Protein AF-A0A9D7F9Q6-F1 (afdb_monomer_lite)

Radius of gyration: 12.83 Å; chains: 1; bounding box: 30×28×33 Å

Organism: NCBI:txid2954373

InterPro domains:
  IPR057151 Domain of unknown function DUF7829 [PF25167] (3-78)

pLDDT: mean 95.49, std 2.92, range [74.38, 98.38]

Foldseek 3Di:
DVQLLVCLQVQAGGPDPDHHNLVSLVCCVPVVLLAVLLSVLSCVLNVCPVVNVVVCPPCVSVVVVVVVVVCVVVVPVSNHHDCVCVVVCCVVCVSSVD

Structure (mmCIF, N/CA/C/O backbone):
data_AF-A0A9D7F9Q6-F1
#
_entry.id   AF-A0A9D7F9Q6-F1
#
loop_
_atom_site.group_PDB
_atom_site.id
_atom_site.type_symbol
_atom_site.label_atom_id
_atom_site.label_alt_id
_atom_site.label_comp_id
_atom_site.label_asym_id
_atom_site.label_entity_id
_atom_site.label_seq_id
_atom_site.pdbx_PDB_ins_code
_atom_site.Cartn_x
_atom_site.Cartn_y
_atom_site.Cartn_z
_atom_site.occupancy
_atom_site.B_iso_or_equiv
_atom_site.auth_seq_id
_atom_site.auth_comp_id
_atom_site.auth_asym_id
_atom_site.auth_atom_id
_atom_site.pdbx_PDB_model_num
ATOM 1 N N . MET A 1 1 ? 9.557 -0.609 3.267 1.00 89.19 1 MET A N 1
ATOM 2 C CA . MET A 1 1 ? 8.923 -1.433 2.218 1.00 89.19 1 MET A CA 1
ATOM 3 C C . MET A 1 1 ? 8.192 -2.639 2.799 1.00 89.19 1 MET A C 1
ATOM 5 O O . MET A 1 1 ? 6.971 -2.619 2.820 1.00 89.19 1 MET A O 1
ATOM 9 N N . LEU A 1 2 ? 8.909 -3.658 3.293 1.00 95.56 2 LEU A N 1
ATOM 10 C CA . LEU A 1 2 ? 8.316 -4.954 3.663 1.00 95.56 2 LEU A CA 1
ATOM 11 C C . LEU A 1 2 ? 7.178 -4.836 4.682 1.00 95.56 2 LEU A C 1
ATOM 13 O O . LEU A 1 2 ? 6.111 -5.391 4.459 1.00 95.56 2 LEU A O 1
ATOM 17 N N . ASN A 1 3 ? 7.346 -4.023 5.728 1.00 97.00 3 ASN A N 1
ATOM 18 C CA . ASN A 1 3 ? 6.287 -3.776 6.713 1.00 97.00 3 ASN A CA 1
ATOM 19 C C . ASN A 1 3 ? 5.001 -3.222 6.072 1.00 97.00 3 ASN A C 1
ATOM 21 O O . ASN A 1 3 ? 3.906 -3.564 6.501 1.00 97.00 3 ASN A O 1
ATOM 25 N N . ALA A 1 4 ? 5.110 -2.386 5.033 1.00 97.00 4 ALA A N 1
ATOM 26 C CA . ALA A 1 4 ? 3.946 -1.872 4.308 1.00 97.00 4 ALA A CA 1
ATOM 27 C C . ALA A 1 4 ? 3.270 -2.965 3.463 1.00 97.00 4 ALA A C 1
ATOM 29 O O . ALA A 1 4 ? 2.047 -3.058 3.475 1.00 97.00 4 ALA A O 1
ATOM 30 N N . LEU A 1 5 ? 4.047 -3.823 2.790 1.00 97.62 5 LEU A N 1
ATOM 31 C CA . LEU A 1 5 ? 3.512 -4.942 2.005 1.00 97.62 5 LEU A CA 1
ATOM 32 C C . LEU A 1 5 ? 2.858 -6.009 2.893 1.00 97.62 5 LEU A C 1
ATOM 34 O O . LEU A 1 5 ? 1.746 -6.434 2.600 1.00 97.62 5 LEU A O 1
ATOM 38 N N . TYR A 1 6 ? 3.470 -6.365 4.025 1.00 98.31 6 TYR A N 1
ATOM 39 C CA . TYR A 1 6 ? 2.839 -7.239 5.019 1.00 98.31 6 TYR A CA 1
ATOM 40 C C . TYR A 1 6 ? 1.596 -6.606 5.642 1.00 98.31 6 TYR A C 1
ATOM 42 O O . TYR A 1 6 ? 0.604 -7.297 5.864 1.00 98.31 6 TYR A O 1
ATOM 50 N N . SER A 1 7 ? 1.611 -5.291 5.886 1.00 98.38 7 SER A N 1
ATOM 51 C CA . SER A 1 7 ? 0.413 -4.603 6.370 1.00 98.38 7 SER A CA 1
ATOM 52 C C . SER A 1 7 ? -0.724 -4.670 5.345 1.00 98.38 7 SER A C 1
ATOM 54 O O . SER A 1 7 ? -1.866 -4.914 5.722 1.00 98.38 7 SER A O 1
ATOM 56 N N . ALA A 1 8 ? -0.414 -4.518 4.051 1.00 98.06 8 ALA A N 1
ATOM 57 C CA . ALA A 1 8 ? -1.389 -4.678 2.973 1.00 98.06 8 ALA A CA 1
ATOM 58 C C . ALA A 1 8 ? -1.908 -6.119 2.874 1.00 98.06 8 ALA A C 1
ATOM 60 O O . ALA A 1 8 ? -3.117 -6.308 2.784 1.00 98.06 8 ALA A O 1
ATOM 61 N N . LYS A 1 9 ? -1.019 -7.116 2.975 1.00 98.19 9 LYS A N 1
ATOM 62 C CA . LYS A 1 9 ? -1.363 -8.547 2.962 1.00 98.19 9 LYS A CA 1
ATOM 63 C C . LYS A 1 9 ? -2.335 -8.935 4.073 1.00 98.19 9 LYS A C 1
ATOM 65 O O . LYS A 1 9 ? -3.249 -9.716 3.846 1.00 98.19 9 LYS A O 1
ATOM 70 N N . HIS A 1 10 ? -2.150 -8.387 5.272 1.00 98.06 10 HIS A N 1
ATOM 71 C CA . HIS A 1 10 ? -2.975 -8.728 6.434 1.00 98.06 10 HIS A CA 1
ATOM 72 C C . HIS A 1 10 ? -4.111 -7.738 6.718 1.00 98.06 10 HIS A C 1
ATOM 74 O O . HIS A 1 10 ? -4.874 -7.964 7.654 1.00 98.06 10 HIS A O 1
ATOM 80 N N . GLY A 1 11 ? -4.207 -6.630 5.976 1.00 97.44 11 GLY A N 1
ATOM 81 C CA . GLY A 1 11 ? -5.189 -5.574 6.236 1.00 97.44 11 GLY A CA 1
ATOM 82 C C . GLY A 1 11 ? -5.074 -4.958 7.636 1.00 97.44 11 GLY A C 1
ATOM 83 O O . GLY A 1 11 ? -6.064 -4.502 8.194 1.00 97.44 11 GLY A O 1
ATOM 84 N N . ARG A 1 12 ? -3.892 -4.973 8.255 1.00 97.75 12 ARG A N 1
ATOM 85 C CA . ARG A 1 12 ? -3.649 -4.384 9.582 1.00 97.75 12 ARG A CA 1
ATOM 86 C C . ARG A 1 12 ? -2.207 -3.934 9.699 1.00 97.75 12 ARG A C 1
ATOM 88 O O . ARG A 1 12 ? -1.364 -4.330 8.904 1.00 97.75 12 ARG A O 1
ATOM 95 N N . VAL A 1 13 ? -1.900 -3.127 10.704 1.00 98.06 13 VAL A N 1
ATOM 96 C CA . VAL A 1 13 ? -0.537 -2.629 10.913 1.00 98.06 13 VAL A CA 1
ATOM 97 C C . VAL A 1 13 ? 0.406 -3.774 11.303 1.00 98.06 13 VAL A C 1
ATOM 99 O O . VAL A 1 13 ? 0.176 -4.459 12.297 1.00 98.06 13 VAL A O 1
ATOM 102 N N . ILE A 1 14 ? 1.489 -3.956 10.543 1.00 98.12 14 ILE A N 1
ATOM 103 C CA . ILE A 1 14 ? 2.574 -4.910 10.822 1.00 98.12 14 ILE A CA 1
ATOM 104 C C . ILE A 1 14 ? 3.904 -4.156 10.878 1.00 98.12 14 ILE A C 1
ATOM 106 O O . ILE A 1 14 ? 4.272 -3.481 9.920 1.00 98.12 14 ILE A O 1
ATOM 110 N N . GLY A 1 15 ? 4.641 -4.269 11.988 1.00 95.94 15 GLY A N 1
ATOM 111 C CA . GLY A 1 15 ? 5.993 -3.706 12.121 1.00 95.94 15 GLY A CA 1
ATOM 112 C C . GLY A 1 15 ? 6.067 -2.172 12.201 1.00 95.94 15 GLY A C 1
ATOM 113 O O . GLY A 1 15 ? 7.138 -1.603 11.996 1.00 95.94 15 GLY A O 1
ATOM 114 N N . TRP A 1 16 ? 4.952 -1.493 12.485 1.00 94.88 16 TRP A N 1
ATOM 115 C CA . TRP A 1 16 ? 4.894 -0.045 12.719 1.00 94.88 16 TRP A CA 1
ATOM 116 C C . TRP A 1 16 ? 4.182 0.268 14.035 1.00 94.88 16 TRP A C 1
ATOM 118 O O . TRP A 1 16 ? 3.429 -0.551 14.550 1.00 94.88 16 TRP A O 1
ATOM 128 N N . ARG A 1 17 ? 4.368 1.493 14.539 1.00 94.38 17 ARG A N 1
ATOM 129 C CA . ARG A 1 17 ? 3.650 2.031 15.709 1.00 94.38 17 ARG A CA 1
ATOM 130 C C . ARG A 1 17 ? 2.380 2.814 15.329 1.00 94.38 17 ARG A C 1
ATOM 132 O O . ARG A 1 17 ? 1.996 3.740 16.035 1.00 94.38 17 ARG A O 1
ATOM 139 N N . PHE A 1 18 ? 1.761 2.478 14.198 1.00 96.25 18 PHE A N 1
ATOM 140 C CA . PHE A 1 18 ? 0.479 3.051 13.775 1.00 96.25 18 PHE A CA 1
ATOM 141 C C . PHE A 1 18 ? -0.693 2.260 14.361 1.00 96.25 18 PHE A C 1
ATOM 143 O O . PHE A 1 18 ? -0.525 1.103 14.747 1.00 96.25 18 PHE A O 1
ATOM 150 N N . LYS A 1 19 ? -1.878 2.871 14.416 1.00 95.31 19 LYS A N 1
ATOM 151 C CA . LYS A 1 19 ? -3.096 2.233 14.937 1.00 95.31 19 LYS A CA 1
ATOM 152 C C . LYS A 1 19 ? -3.922 1.584 13.830 1.00 95.31 19 LYS A C 1
ATOM 154 O O . LYS A 1 19 ? -4.580 0.578 14.066 1.00 95.31 19 LYS A O 1
ATOM 159 N N . THR A 1 20 ? -3.887 2.158 12.633 1.00 97.00 20 THR A N 1
ATOM 160 C CA . THR A 1 20 ? -4.763 1.813 11.509 1.00 97.00 20 THR A CA 1
ATOM 161 C C . THR A 1 20 ? -3.970 1.563 10.234 1.00 97.00 20 THR A C 1
ATOM 163 O O . THR A 1 20 ? -2.836 2.028 10.074 1.00 97.00 20 THR A O 1
ATOM 166 N N . PHE A 1 21 ? -4.555 0.813 9.302 1.00 97.81 21 PHE A N 1
ATOM 167 C CA . PHE A 1 21 ? -3.893 0.514 8.040 1.00 97.81 21 PHE A CA 1
ATOM 168 C C . PHE A 1 21 ? -3.777 1.765 7.154 1.00 97.81 21 PHE A C 1
ATOM 170 O O . PHE A 1 21 ? -2.762 1.955 6.478 1.00 97.81 21 PHE A O 1
ATOM 177 N N . ILE A 1 22 ? -4.745 2.682 7.223 1.00 97.69 22 ILE A N 1
ATOM 178 C CA . ILE A 1 22 ? -4.699 3.958 6.500 1.00 97.69 22 ILE A CA 1
ATOM 179 C C . ILE A 1 22 ? -3.485 4.823 6.878 1.00 97.69 22 ILE A C 1
ATOM 181 O O . ILE A 1 22 ? -2.907 5.489 6.017 1.00 97.69 22 ILE A O 1
ATOM 185 N N . GLU A 1 23 ? -3.018 4.771 8.127 1.00 97.06 23 GLU A N 1
ATOM 186 C CA . GLU A 1 23 ? -1.794 5.468 8.547 1.00 97.06 23 GLU A CA 1
ATOM 187 C C . GLU A 1 23 ? -0.545 4.890 7.865 1.00 97.06 23 GLU A C 1
ATOM 189 O O . GLU A 1 23 ? 0.349 5.643 7.468 1.00 97.06 23 GLU A O 1
ATOM 194 N N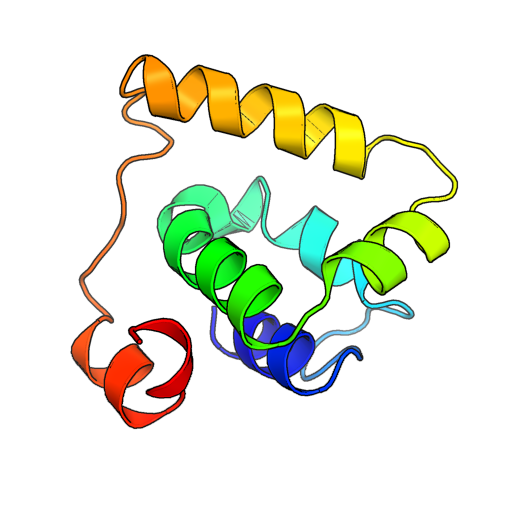 . VAL A 1 24 ? -0.503 3.569 7.639 1.00 97.38 24 VAL A N 1
ATOM 195 C CA . VAL A 1 24 ? 0.561 2.929 6.846 1.00 97.38 24 VAL A CA 1
ATOM 196 C C . VAL A 1 24 ? 0.531 3.459 5.413 1.00 97.38 24 VAL A C 1
ATOM 198 O O . VAL A 1 24 ? 1.573 3.852 4.887 1.00 97.38 24 VAL A O 1
ATOM 201 N N . ALA A 1 25 ? -0.649 3.539 4.791 1.00 96.38 25 ALA A N 1
ATOM 202 C CA . ALA A 1 25 ? -0.800 4.083 3.440 1.00 96.38 25 ALA A CA 1
ATOM 203 C C . ALA A 1 25 ? -0.335 5.551 3.360 1.00 96.38 25 ALA A C 1
ATOM 205 O O . ALA A 1 25 ? 0.442 5.922 2.475 1.00 96.38 25 ALA A O 1
ATOM 206 N N . HIS A 1 26 ? -0.715 6.373 4.343 1.00 96.75 26 HIS A N 1
ATOM 207 C CA . HIS A 1 26 ? -0.242 7.752 4.471 1.00 96.75 26 HIS A CA 1
ATOM 208 C C . HIS A 1 26 ? 1.262 7.879 4.704 1.00 96.75 26 HIS A C 1
ATOM 210 O O . HIS A 1 26 ? 1.835 8.907 4.339 1.00 96.75 26 HIS A O 1
ATOM 216 N N . ARG A 1 27 ? 1.907 6.870 5.298 1.00 95.75 27 ARG A N 1
ATOM 217 C CA . ARG A 1 27 ? 3.362 6.836 5.444 1.00 95.75 27 ARG A CA 1
ATOM 218 C C . ARG A 1 27 ? 4.055 6.472 4.135 1.00 95.75 27 ARG A C 1
ATOM 220 O O . ARG A 1 27 ? 5.095 7.058 3.843 1.00 95.75 27 ARG A O 1
ATOM 227 N N . VAL A 1 28 ? 3.504 5.541 3.353 1.00 95.31 28 VAL A N 1
ATOM 228 C CA . VAL A 1 28 ? 4.100 5.111 2.075 1.00 95.31 28 VAL A CA 1
ATOM 229 C C . VAL A 1 28 ? 4.231 6.281 1.099 1.00 95.31 28 VAL A C 1
ATOM 231 O O . VAL A 1 28 ? 5.297 6.456 0.516 1.00 95.31 28 VAL A O 1
ATOM 234 N N . GLU A 1 29 ? 3.208 7.126 0.974 1.00 93.44 29 GLU A N 1
ATOM 235 C CA . GLU A 1 29 ? 3.280 8.366 0.191 1.00 93.44 29 GLU A CA 1
ATOM 236 C C . GLU A 1 29 ? 3.262 9.576 1.141 1.00 93.44 29 GLU A C 1
ATOM 238 O O . GLU A 1 29 ? 2.205 9.865 1.710 1.00 93.44 29 GLU A O 1
ATOM 243 N N . PRO A 1 30 ? 4.374 10.317 1.326 1.00 92.88 30 PRO A N 1
ATOM 244 C CA . PRO A 1 30 ? 5.509 10.411 0.395 1.00 92.88 30 PRO A CA 1
ATOM 245 C C . PRO A 1 30 ? 6.765 9.599 0.753 1.00 92.88 30 PRO A C 1
ATOM 247 O O . PRO A 1 30 ? 7.662 9.479 -0.078 1.00 92.88 30 PRO A O 1
ATOM 250 N N . ALA A 1 31 ? 6.889 9.060 1.970 1.00 92.88 31 ALA A N 1
ATOM 251 C CA . ALA A 1 31 ? 8.198 8.648 2.502 1.00 92.88 31 ALA A CA 1
ATOM 252 C C . ALA A 1 31 ? 8.847 7.448 1.786 1.00 92.88 31 ALA A C 1
ATOM 254 O O . ALA A 1 31 ? 10.052 7.224 1.899 1.00 92.88 31 ALA A O 1
ATOM 255 N N . HIS A 1 32 ? 8.055 6.661 1.062 1.00 91.56 32 HIS A N 1
ATOM 256 C CA . HIS A 1 32 ? 8.490 5.485 0.317 1.00 91.56 32 HIS A CA 1
ATOM 257 C C . HIS A 1 32 ? 7.956 5.509 -1.122 1.00 91.56 32 HIS A C 1
ATOM 259 O O . HIS A 1 32 ? 7.643 4.465 -1.685 1.00 91.56 32 HIS A O 1
ATOM 265 N N . ARG A 1 33 ? 7.874 6.693 -1.741 1.00 92.25 33 ARG A N 1
ATOM 266 C CA . ARG A 1 33 ? 7.314 6.877 -3.089 1.00 92.25 33 ARG A CA 1
ATOM 267 C C . ARG A 1 33 ? 7.947 5.992 -4.171 1.00 92.25 33 ARG A C 1
ATOM 269 O O . ARG A 1 33 ? 7.216 5.391 -4.950 1.00 92.25 33 ARG A O 1
ATOM 276 N N . ARG A 1 34 ? 9.274 5.804 -4.156 1.00 91.38 34 ARG A N 1
ATOM 277 C CA . ARG A 1 34 ? 10.003 4.883 -5.066 1.00 91.38 34 ARG A CA 1
ATOM 278 C C . ARG A 1 34 ? 9.448 3.451 -5.088 1.00 91.38 34 ARG A C 1
ATOM 280 O O . ARG A 1 34 ? 9.543 2.730 -6.074 1.00 91.38 34 ARG A O 1
ATOM 287 N N . TYR A 1 35 ? 8.802 3.067 -3.994 1.00 93.31 35 TYR A N 1
ATOM 288 C CA . TYR A 1 35 ? 8.247 1.752 -3.710 1.00 93.31 35 TYR A CA 1
ATOM 289 C C . TYR A 1 35 ? 6.714 1.706 -3.802 1.00 93.31 35 TYR A C 1
ATOM 291 O O . TYR A 1 35 ? 6.099 0.659 -3.588 1.00 93.31 35 TYR A O 1
ATOM 299 N N . LEU A 1 36 ? 6.082 2.831 -4.150 1.00 95.25 36 LEU A N 1
ATOM 300 C CA . LEU A 1 36 ? 4.632 2.970 -4.241 1.00 95.25 36 LEU A CA 1
ATOM 301 C C . LEU A 1 36 ? 4.025 2.017 -5.277 1.00 95.25 36 LEU A C 1
ATOM 303 O O . LEU A 1 36 ? 2.908 1.548 -5.086 1.00 95.25 36 LEU A O 1
ATOM 307 N N . HIS A 1 37 ? 4.753 1.694 -6.346 1.00 94.69 37 HIS A N 1
ATOM 308 C CA . HIS A 1 37 ? 4.292 0.765 -7.378 1.00 94.69 37 HIS A CA 1
ATOM 309 C C . HIS A 1 37 ? 4.018 -0.644 -6.817 1.00 94.69 37 HIS A C 1
ATOM 311 O O . HIS A 1 37 ? 2.940 -1.183 -7.065 1.00 94.69 37 HIS A O 1
ATOM 317 N N . TYR A 1 38 ? 4.914 -1.200 -5.989 1.00 96.12 38 TYR A N 1
ATOM 318 C CA . TYR A 1 38 ? 4.673 -2.474 -5.301 1.00 96.12 38 TYR A CA 1
ATOM 319 C C . TYR A 1 38 ? 3.519 -2.371 -4.308 1.00 96.12 38 TYR A C 1
ATOM 321 O O . TYR A 1 38 ? 2.644 -3.232 -4.285 1.00 96.12 38 TYR A O 1
ATOM 329 N N . PHE A 1 39 ? 3.471 -1.293 -3.520 1.00 96.94 39 PHE A N 1
ATOM 330 C CA . PHE A 1 39 ? 2.392 -1.104 -2.552 1.00 96.94 39 PHE A CA 1
ATOM 331 C C . PHE A 1 39 ? 1.022 -1.024 -3.236 1.00 96.94 39 PHE A C 1
ATOM 333 O O . PHE A 1 39 ? 0.078 -1.664 -2.794 1.00 96.94 39 PHE A O 1
ATOM 340 N N . ARG A 1 40 ? 0.909 -0.312 -4.362 1.00 96.12 40 ARG A N 1
ATOM 341 C CA . ARG A 1 40 ? -0.330 -0.240 -5.149 1.00 96.12 40 ARG A CA 1
ATOM 342 C C . ARG A 1 40 ? -0.762 -1.596 -5.695 1.00 96.12 40 ARG A C 1
ATOM 344 O O . ARG A 1 40 ? -1.954 -1.886 -5.657 1.00 96.12 40 ARG A O 1
ATOM 351 N N . ARG A 1 41 ? 0.179 -2.406 -6.190 1.00 96.31 41 ARG A N 1
ATOM 352 C CA . ARG A 1 41 ? -0.110 -3.779 -6.629 1.00 96.31 41 ARG A CA 1
ATOM 353 C C . ARG A 1 41 ? -0.603 -4.634 -5.464 1.00 96.31 41 ARG A C 1
ATOM 355 O O . ARG A 1 41 ? -1.618 -5.299 -5.604 1.00 96.31 41 ARG A O 1
ATOM 362 N N . ALA A 1 42 ? 0.025 -4.522 -4.294 1.00 97.69 42 ALA A N 1
ATOM 363 C CA . ALA A 1 42 ? -0.437 -5.190 -3.080 1.00 97.69 42 ALA A CA 1
ATOM 364 C C . ALA A 1 42 ? -1.858 -4.762 -2.676 1.00 97.69 42 ALA A C 1
ATOM 366 O O . ALA A 1 42 ? -2.688 -5.608 -2.368 1.00 97.69 42 ALA A O 1
ATOM 367 N N . LEU A 1 43 ? -2.180 -3.464 -2.718 1.00 97.25 43 LEU A N 1
ATOM 368 C CA . LEU A 1 43 ? -3.539 -2.998 -2.413 1.00 97.25 43 LEU A CA 1
ATOM 369 C C . LEU A 1 43 ? -4.598 -3.617 -3.336 1.00 97.25 43 LEU A C 1
ATOM 371 O O . LEU A 1 43 ? -5.707 -3.871 -2.872 1.00 97.25 43 LEU A O 1
ATOM 375 N N . ALA A 1 44 ? -4.263 -3.832 -4.611 1.00 96.88 44 ALA A N 1
ATOM 376 C CA . ALA A 1 44 ? -5.142 -4.490 -5.572 1.00 96.88 44 ALA A CA 1
ATOM 377 C C . ALA A 1 44 ? -5.231 -6.002 -5.315 1.00 96.88 44 ALA A C 1
ATOM 379 O O . ALA A 1 44 ? -6.328 -6.519 -5.152 1.00 96.88 44 ALA A O 1
ATOM 380 N N . ALA A 1 45 ? -4.091 -6.688 -5.201 1.00 97.88 45 ALA A N 1
ATOM 381 C CA . ALA A 1 45 ? -4.027 -8.140 -5.016 1.00 97.88 45 ALA A CA 1
ATOM 382 C C . ALA A 1 45 ? -4.701 -8.624 -3.721 1.00 97.88 45 ALA A C 1
ATOM 384 O O . ALA A 1 45 ? -5.267 -9.710 -3.686 1.00 97.88 45 ALA A O 1
ATOM 385 N N . TYR A 1 46 ? -4.660 -7.818 -2.656 1.00 97.56 46 TYR A N 1
ATOM 386 C CA . TYR A 1 46 ? -5.280 -8.155 -1.371 1.00 97.56 46 TYR A CA 1
ATOM 387 C C . TYR A 1 46 ? -6.648 -7.502 -1.161 1.00 97.56 46 TYR A C 1
ATOM 389 O O . TYR A 1 46 ? -7.181 -7.564 -0.055 1.00 97.56 46 TYR A O 1
ATOM 397 N N . ASP A 1 47 ? -7.205 -6.838 -2.171 1.00 97.25 47 ASP A N 1
ATOM 398 C CA . ASP A 1 47 ? -8.542 -6.240 -2.124 1.00 97.25 47 ASP A CA 1
ATOM 399 C C . ASP A 1 47 ? -8.731 -5.225 -0.973 1.00 97.25 47 ASP A C 1
ATOM 401 O O . ASP A 1 47 ? -9.650 -5.278 -0.155 1.00 97.25 47 ASP A O 1
ATOM 405 N N . ARG A 1 48 ? -7.776 -4.294 -0.837 1.00 97.81 48 ARG A N 1
ATOM 406 C CA . ARG A 1 48 ? -7.734 -3.323 0.278 1.00 97.81 48 ARG A CA 1
ATOM 407 C C . ARG A 1 48 ? -8.473 -2.013 0.006 1.00 97.81 48 ARG A C 1
ATOM 409 O O . ARG A 1 48 ? -8.446 -1.107 0.842 1.00 97.81 48 ARG A O 1
ATOM 416 N N . ALA A 1 49 ? -9.100 -1.870 -1.159 1.00 95.94 49 ALA A N 1
ATOM 417 C CA . ALA A 1 49 ? -9.701 -0.608 -1.574 1.00 95.94 49 ALA A CA 1
ATOM 418 C C . ALA A 1 49 ? -10.833 -0.164 -0.632 1.00 95.94 49 ALA A C 1
ATOM 420 O O . ALA A 1 49 ? -10.830 0.981 -0.177 1.00 95.94 49 ALA A O 1
ATOM 421 N N . ASP A 1 50 ? -11.757 -1.067 -0.300 1.00 97.12 50 ASP A N 1
ATOM 422 C CA . ASP A 1 50 ? -12.912 -0.768 0.555 1.00 97.12 50 ASP A CA 1
ATOM 423 C C . ASP A 1 50 ? -12.485 -0.437 1.985 1.00 97.12 50 ASP A C 1
ATOM 425 O O . ASP A 1 50 ? -12.943 0.552 2.556 1.00 97.12 50 ASP A O 1
ATOM 429 N N . GLN A 1 51 ? -11.526 -1.193 2.527 1.00 98.12 51 GLN A N 1
ATOM 430 C CA . GLN A 1 51 ? -10.952 -0.930 3.843 1.00 98.12 51 GLN A CA 1
ATOM 431 C C . GLN A 1 51 ? -10.333 0.470 3.919 1.00 98.12 51 GLN A C 1
ATOM 433 O O . GLN A 1 51 ? -10.636 1.232 4.835 1.00 98.12 51 GLN A O 1
ATOM 438 N N . LEU A 1 52 ? -9.493 0.841 2.946 1.00 96.94 52 LEU A N 1
ATOM 439 C CA . LEU A 1 52 ? -8.865 2.164 2.939 1.00 96.94 52 LEU A CA 1
ATOM 440 C C . LEU A 1 52 ? -9.895 3.288 2.804 1.00 96.94 52 LEU A C 1
ATOM 442 O O . LEU A 1 52 ? -9.723 4.330 3.428 1.00 96.94 52 LEU A O 1
ATOM 446 N N . ARG A 1 53 ? -10.977 3.092 2.036 1.00 96.38 53 ARG A N 1
ATOM 447 C CA . ARG A 1 53 ? -12.081 4.067 1.976 1.00 96.38 53 ARG A CA 1
ATOM 448 C C . ARG A 1 53 ? -12.814 4.181 3.311 1.00 96.38 53 ARG A C 1
ATOM 450 O O . ARG A 1 53 ? -13.145 5.288 3.720 1.00 96.38 53 ARG A O 1
ATOM 457 N N . ALA A 1 54 ? -13.054 3.061 3.992 1.00 97.69 54 ALA A N 1
ATOM 458 C CA . ALA A 1 54 ? -13.721 3.050 5.290 1.00 97.69 54 ALA A CA 1
ATOM 459 C C . ALA A 1 54 ? -12.872 3.718 6.387 1.00 97.69 54 ALA A C 1
ATOM 461 O O . ALA A 1 54 ? -13.419 4.411 7.252 1.00 97.69 54 ALA A O 1
ATOM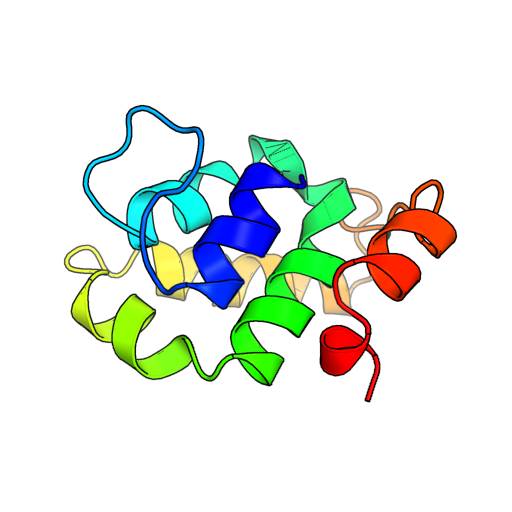 462 N N . GLU A 1 55 ? -11.550 3.534 6.351 1.00 97.56 55 GLU A N 1
ATOM 463 C CA . GLU A 1 55 ? -10.604 4.111 7.311 1.00 97.56 55 GLU A CA 1
ATOM 464 C C . 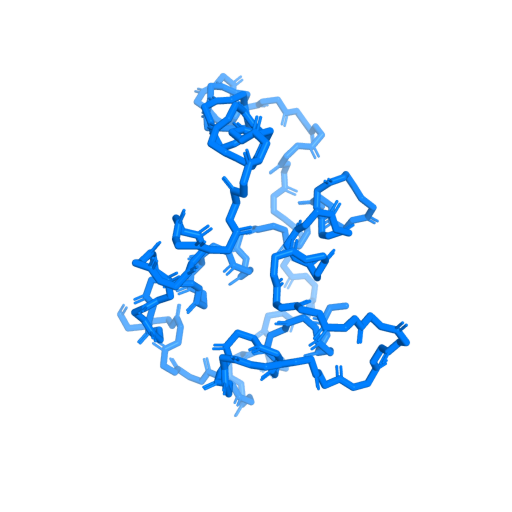GLU A 1 55 ? -10.227 5.576 7.003 1.00 97.56 55 GLU A C 1
ATOM 466 O O . GLU A 1 55 ? -9.928 6.327 7.933 1.00 97.56 55 GLU A O 1
ATOM 471 N N . ASP A 1 56 ? -10.279 6.029 5.743 1.00 96.62 56 ASP A N 1
ATOM 472 C CA . ASP A 1 56 ? -9.954 7.413 5.353 1.00 96.62 56 ASP A CA 1
ATOM 473 C C . ASP A 1 56 ? -11.063 8.414 5.712 1.00 96.62 56 ASP A C 1
ATOM 475 O O . ASP A 1 56 ? -11.750 8.969 4.854 1.00 96.62 56 ASP A O 1
ATOM 479 N N . LYS A 1 57 ? -11.199 8.719 7.004 1.00 95.56 57 LYS A N 1
ATOM 480 C CA . LYS A 1 57 ? -12.168 9.714 7.501 1.00 95.56 57 LYS A CA 1
ATOM 481 C C . LYS A 1 57 ? -11.913 11.133 6.990 1.00 95.56 57 LYS A C 1
ATOM 483 O O . LYS A 1 57 ? -12.802 11.973 7.046 1.00 95.56 57 LYS A O 1
ATOM 488 N N . SER A 1 58 ? -10.699 11.410 6.523 1.00 95.38 58 SER A N 1
ATOM 489 C CA . SER A 1 58 ? -10.278 12.747 6.101 1.00 95.38 58 SER A CA 1
ATOM 490 C C . SER A 1 58 ? -10.424 13.003 4.599 1.00 95.38 58 SER A C 1
ATOM 492 O O . SER A 1 58 ? -10.289 14.145 4.165 1.00 95.38 58 SER A O 1
ATOM 494 N N . GLY A 1 59 ? -10.596 11.951 3.794 1.00 95.94 59 GLY A N 1
ATOM 495 C CA . GLY A 1 59 ? -10.513 12.008 2.332 1.00 95.94 59 GLY A CA 1
ATOM 496 C C . GLY A 1 59 ? -9.106 12.300 1.782 1.00 95.94 59 GLY A C 1
ATOM 497 O O . GLY A 1 59 ? -8.913 12.371 0.562 1.00 95.94 59 GLY A O 1
ATOM 498 N N . LYS A 1 60 ? -8.094 12.491 2.643 1.00 96.69 60 LYS A N 1
ATOM 499 C CA . LYS A 1 60 ? -6.733 12.861 2.225 1.00 96.69 60 LYS A CA 1
ATOM 500 C C . LYS A 1 60 ? -6.056 11.737 1.459 1.00 96.69 60 LYS A C 1
ATOM 502 O O . LYS A 1 60 ? -5.216 12.018 0.603 1.00 96.69 60 LYS A O 1
ATOM 507 N N . TRP A 1 61 ? -6.377 10.478 1.752 1.00 96.44 61 TRP A N 1
ATOM 508 C CA . TRP A 1 61 ? -5.811 9.367 0.999 1.00 96.44 61 TRP A CA 1
ATOM 509 C C . TRP A 1 61 ? -6.381 9.343 -0.414 1.00 96.44 61 TRP A C 1
ATOM 511 O O . TRP A 1 61 ? -5.608 9.273 -1.367 1.00 96.44 61 TRP A O 1
ATOM 521 N N . ALA A 1 62 ? -7.693 9.527 -0.577 1.00 95.88 62 ALA A N 1
ATOM 522 C CA . ALA A 1 62 ? -8.303 9.637 -1.902 1.00 95.88 62 ALA A CA 1
ATOM 523 C C . ALA A 1 62 ? -7.683 10.772 -2.745 1.00 95.88 62 ALA A C 1
ATOM 525 O O . ALA A 1 62 ? -7.391 10.578 -3.929 1.00 95.88 62 ALA A O 1
ATOM 526 N N . LEU A 1 63 ? -7.408 11.933 -2.137 1.00 97.12 63 LEU A N 1
ATOM 527 C CA . LEU A 1 63 ? -6.704 13.039 -2.798 1.00 97.12 63 LEU A CA 1
ATOM 528 C C . LEU A 1 63 ? -5.265 12.667 -3.185 1.00 97.12 63 LEU A C 1
ATOM 530 O O . LEU A 1 63 ? -4.858 12.916 -4.321 1.00 97.12 63 LEU A O 1
ATOM 534 N N . LYS A 1 64 ? -4.512 12.008 -2.293 1.00 95.62 64 LYS A N 1
ATOM 535 C CA . LYS A 1 64 ? -3.162 11.503 -2.604 1.00 95.62 64 LYS A CA 1
ATOM 536 C C . LYS A 1 64 ? -3.179 10.514 -3.764 1.00 95.62 64 LYS A C 1
ATOM 538 O O . LYS A 1 64 ? -2.322 10.606 -4.636 1.00 95.62 64 LYS A O 1
ATOM 543 N N . VAL A 1 65 ? -4.164 9.615 -3.804 1.00 96.31 65 VAL A N 1
ATOM 544 C CA . VAL A 1 65 ? -4.341 8.651 -4.898 1.00 96.31 65 VAL A CA 1
ATOM 545 C C . VAL A 1 65 ? -4.545 9.353 -6.231 1.00 96.31 65 VAL A C 1
ATOM 547 O O . VAL A 1 65 ? -3.885 8.995 -7.205 1.00 96.31 65 VAL A O 1
ATOM 550 N N . LYS A 1 66 ? -5.420 10.363 -6.284 1.00 97.00 66 LYS A N 1
ATOM 551 C CA . LYS A 1 66 ? -5.612 11.173 -7.496 1.00 97.00 66 LYS A CA 1
ATOM 552 C C . LYS A 1 66 ? -4.308 11.859 -7.910 1.00 97.00 66 LYS A C 1
ATOM 554 O O . LYS A 1 66 ? -3.917 11.757 -9.069 1.00 97.00 66 LYS A O 1
ATOM 559 N N . HIS A 1 67 ? -3.617 12.481 -6.955 1.00 96.75 67 HIS A N 1
ATOM 560 C CA . HIS A 1 67 ? -2.372 13.199 -7.207 1.00 96.75 67 HIS A CA 1
ATOM 561 C C . HIS A 1 67 ? -1.275 12.291 -7.774 1.00 96.75 67 HIS A C 1
ATOM 563 O O . HIS A 1 67 ? -0.802 12.533 -8.880 1.00 96.75 67 HIS A O 1
ATOM 569 N N . TYR A 1 68 ? -0.888 11.219 -7.070 1.00 95.56 68 TYR A N 1
ATOM 570 C CA . TYR A 1 68 ? 0.216 10.383 -7.548 1.00 95.56 68 TYR A CA 1
ATOM 571 C C . TYR A 1 68 ? -0.118 9.675 -8.867 1.00 95.56 68 TYR A C 1
ATOM 573 O O . TYR A 1 68 ? 0.784 9.399 -9.650 1.00 95.56 68 TYR A O 1
ATOM 581 N N . LYS A 1 69 ? -1.398 9.363 -9.138 1.00 95.69 69 LYS A N 1
ATOM 582 C CA . LYS A 1 69 ? -1.796 8.767 -10.422 1.00 95.69 69 LYS A CA 1
ATOM 583 C C . LYS A 1 69 ? -1.557 9.739 -11.574 1.00 95.69 69 LYS A C 1
ATOM 585 O O . LYS A 1 69 ? -1.031 9.305 -12.591 1.00 95.69 69 LYS A O 1
ATOM 590 N N . ALA A 1 70 ? -1.890 11.019 -11.399 1.00 97.06 70 ALA A N 1
ATOM 591 C CA . ALA A 1 70 ? -1.618 12.052 -12.397 1.00 97.06 70 ALA A CA 1
ATOM 592 C C . ALA A 1 70 ? -0.107 12.234 -12.628 1.00 97.06 70 ALA A C 1
ATOM 594 O O . ALA A 1 70 ? 0.337 12.261 -13.771 1.00 97.06 70 ALA A O 1
ATOM 595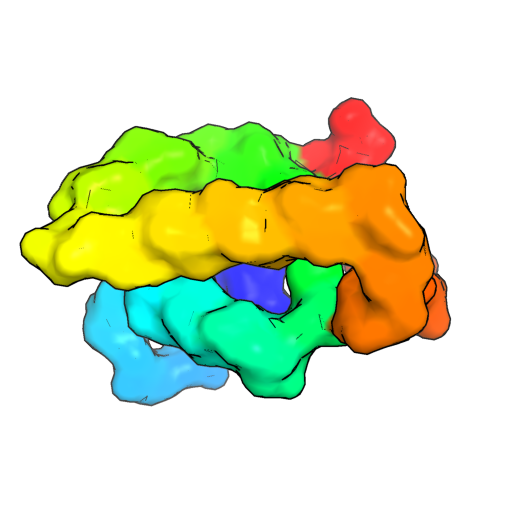 N N . GLN A 1 71 ? 0.696 12.252 -11.559 1.00 96.00 71 GLN A N 1
ATOM 596 C CA . GLN A 1 71 ? 2.156 12.368 -11.684 1.00 96.00 71 GLN A CA 1
ATOM 597 C C . GLN A 1 71 ? 2.785 11.164 -12.404 1.00 96.00 71 GLN A C 1
ATOM 599 O O . GLN A 1 71 ? 3.657 11.315 -13.254 1.00 96.00 71 GLN A O 1
ATOM 604 N N . MET A 1 72 ? 2.293 9.953 -12.130 1.00 93.75 72 MET A N 1
ATOM 605 C CA . MET A 1 72 ? 2.731 8.755 -12.850 1.00 93.75 72 MET A CA 1
ATOM 606 C C . MET A 1 72 ? 2.333 8.771 -14.332 1.00 93.75 72 MET A C 1
ATOM 608 O O . MET A 1 72 ? 3.068 8.227 -15.146 1.00 93.75 72 MET A O 1
ATOM 612 N N . GLN A 1 73 ? 1.201 9.384 -14.701 1.00 94.81 73 GLN A N 1
ATOM 613 C CA . GLN A 1 73 ? 0.783 9.504 -16.106 1.00 94.81 73 GLN A CA 1
ATOM 614 C C . GLN A 1 73 ? 1.707 10.416 -16.918 1.00 94.81 73 GLN A C 1
ATOM 616 O O . GLN A 1 73 ? 1.924 10.157 -18.097 1.00 94.81 73 GLN A O 1
ATOM 621 N N . ILE A 1 74 ? 2.274 11.450 -16.291 1.00 96.19 74 ILE A N 1
ATOM 622 C CA . ILE A 1 74 ? 3.246 12.349 -16.930 1.00 96.19 74 ILE A CA 1
ATOM 623 C C . ILE A 1 74 ? 4.698 11.872 -16.768 1.00 96.19 74 ILE A C 1
ATOM 625 O O . ILE A 1 74 ? 5.619 12.613 -17.094 1.00 96.19 74 ILE A O 1
ATOM 629 N N . ASN A 1 75 ? 4.908 10.646 -16.268 1.00 93.62 75 ASN A N 1
ATOM 630 C CA . ASN A 1 75 ? 6.225 10.070 -15.986 1.00 93.62 75 ASN A CA 1
ATOM 631 C C . ASN A 1 75 ? 7.113 10.968 -15.107 1.00 93.62 75 ASN A C 1
ATOM 633 O O . ASN A 1 75 ? 8.316 11.071 -15.346 1.00 93.62 75 ASN A O 1
ATOM 637 N N . ASP A 1 76 ? 6.532 11.613 -14.088 1.00 95.38 76 ASP A N 1
ATOM 638 C CA . ASP A 1 76 ? 7.297 12.389 -13.107 1.00 95.38 76 ASP A CA 1
ATOM 639 C C . ASP A 1 76 ? 8.432 11.512 -12.526 1.00 95.38 76 ASP A C 1
ATOM 641 O O . ASP A 1 76 ? 8.145 10.458 -11.936 1.00 95.38 76 ASP A O 1
ATOM 645 N N . PRO A 1 77 ? 9.711 11.932 -12.649 1.00 93.75 77 PRO A N 1
ATOM 646 C CA . PRO A 1 77 ? 10.856 11.174 -12.157 1.00 93.75 77 PRO A CA 1
ATOM 647 C C . PRO A 1 77 ? 10.751 10.781 -10.680 1.00 93.75 77 PRO A C 1
ATOM 649 O O . PRO A 1 77 ? 11.246 9.719 -10.297 1.00 93.75 77 PRO A O 1
ATOM 652 N N . ALA A 1 78 ? 10.057 11.572 -9.853 1.00 92.12 78 ALA A N 1
ATOM 653 C CA . ALA A 1 78 ? 9.843 11.271 -8.440 1.00 92.12 78 ALA A CA 1
ATOM 654 C C . ALA A 1 78 ? 9.020 9.990 -8.199 1.00 92.12 78 ALA A C 1
ATOM 656 O O . ALA A 1 78 ? 9.059 9.439 -7.095 1.00 92.12 78 ALA A O 1
ATOM 657 N N . TYR A 1 79 ? 8.278 9.517 -9.204 1.00 93.06 79 TYR A N 1
ATOM 658 C CA . TYR A 1 79 ? 7.467 8.297 -9.163 1.00 93.06 79 TYR A CA 1
ATOM 659 C C . TYR A 1 79 ? 8.052 7.149 -9.992 1.00 93.06 79 TYR A C 1
ATOM 661 O O . TYR A 1 79 ? 7.384 6.125 -10.170 1.00 93.06 79 TYR A O 1
ATOM 669 N N . THR A 1 80 ? 9.296 7.283 -10.460 1.00 93.31 80 THR A N 1
ATOM 670 C CA . THR A 1 80 ? 10.009 6.204 -1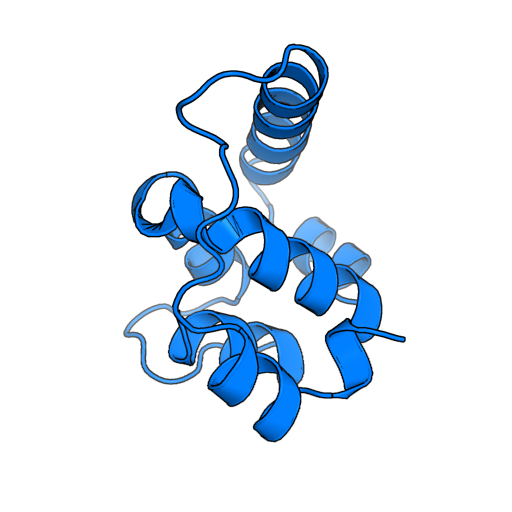1.154 1.00 93.31 80 THR A CA 1
ATOM 671 C C . THR A 1 80 ? 10.080 4.959 -10.258 1.00 93.31 80 THR A C 1
ATOM 673 O O . THR A 1 80 ? 10.535 5.059 -9.113 1.00 93.31 80 THR A O 1
ATOM 676 N N . PRO A 1 81 ? 9.621 3.786 -10.733 1.00 91.75 81 PRO A N 1
ATOM 677 C CA . PRO A 1 81 ? 9.679 2.551 -9.959 1.00 91.75 81 PRO A CA 1
ATOM 678 C C . PRO A 1 81 ? 11.116 2.129 -9.638 1.00 91.75 81 PRO A C 1
ATOM 680 O O . PRO A 1 81 ? 11.913 1.893 -10.543 1.00 91.75 81 PRO A O 1
ATOM 683 N N . ASP A 1 82 ? 11.430 1.962 -8.353 1.00 93.12 82 ASP A N 1
ATOM 684 C CA . ASP A 1 82 ? 12.664 1.297 -7.924 1.00 93.12 82 ASP A CA 1
ATOM 685 C C . ASP A 1 82 ? 12.462 -0.223 -7.895 1.00 93.12 82 ASP A C 1
ATOM 687 O O . ASP A 1 82 ? 11.742 -0.763 -7.050 1.00 93.12 82 ASP A O 1
ATOM 691 N N . THR A 1 83 ? 13.099 -0.915 -8.837 1.00 92.62 83 THR A N 1
ATOM 692 C CA . THR A 1 83 ? 12.982 -2.367 -9.020 1.00 92.62 83 THR A CA 1
ATOM 693 C C . THR A 1 83 ? 14.143 -3.154 -8.411 1.00 92.62 83 THR A C 1
ATOM 695 O O . THR A 1 83 ? 14.182 -4.374 -8.558 1.00 92.62 83 THR A O 1
ATOM 698 N N . SER A 1 84 ? 15.046 -2.506 -7.666 1.00 93.25 84 SER A N 1
ATOM 699 C CA . SER A 1 84 ? 16.242 -3.149 -7.094 1.00 93.25 84 SER A CA 1
ATOM 700 C C . SER A 1 84 ? 15.900 -4.361 -6.215 1.00 93.25 84 SER A C 1
ATOM 702 O O . SER A 1 84 ? 16.588 -5.378 -6.246 1.00 93.25 84 SER A O 1
ATOM 704 N N . ASP A 1 85 ? 14.774 -4.291 -5.497 1.00 92.31 85 ASP A N 1
ATOM 705 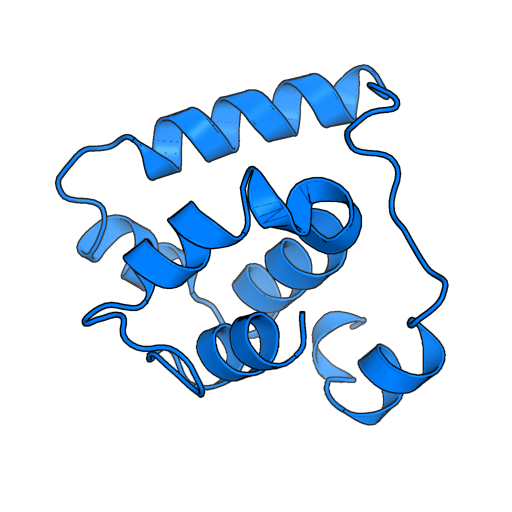C CA . ASP A 1 85 ? 14.300 -5.347 -4.594 1.00 92.31 85 ASP A CA 1
ATOM 706 C C . ASP A 1 85 ? 13.343 -6.355 -5.263 1.00 92.31 85 ASP A C 1
ATOM 708 O O . ASP A 1 85 ? 12.764 -7.202 -4.580 1.00 92.31 85 ASP A O 1
ATOM 712 N N . MET A 1 86 ? 13.145 -6.297 -6.588 1.00 93.44 86 MET A N 1
ATOM 713 C CA . MET A 1 86 ? 12.100 -7.065 -7.286 1.00 93.44 86 MET A CA 1
ATOM 714 C C . MET A 1 86 ? 12.147 -8.561 -6.980 1.00 93.44 86 MET A C 1
ATOM 716 O O . MET A 1 86 ? 11.115 -9.148 -6.670 1.00 93.44 86 MET A O 1
ATOM 720 N N . LYS A 1 87 ? 13.335 -9.179 -7.013 1.00 94.88 87 LYS A N 1
ATOM 721 C CA . LYS A 1 87 ? 13.493 -10.620 -6.750 1.00 94.88 87 LYS A CA 1
ATOM 722 C C . LYS A 1 87 ? 12.983 -11.009 -5.361 1.00 94.88 87 LYS A C 1
ATOM 724 O O . LYS A 1 87 ? 12.307 -12.023 -5.218 1.00 94.88 87 LYS A O 1
ATOM 729 N N . LEU A 1 88 ? 13.271 -10.188 -4.352 1.00 95.94 88 LEU A N 1
ATOM 730 C CA . LEU A 1 88 ? 12.805 -10.414 -2.986 1.00 95.94 88 LEU A CA 1
ATOM 731 C C . LEU A 1 88 ? 11.290 -10.215 -2.877 1.00 95.94 88 LEU A C 1
ATOM 733 O O . LEU A 1 88 ? 10.610 -10.996 -2.216 1.00 95.94 88 LEU A O 1
ATOM 737 N N . VAL A 1 89 ? 10.753 -9.182 -3.531 1.00 96.12 89 VAL A N 1
ATOM 738 C CA . VAL A 1 89 ? 9.312 -8.905 -3.504 1.00 96.12 89 VAL A CA 1
ATOM 739 C C . VAL A 1 89 ? 8.526 -10.021 -4.200 1.00 96.12 89 VAL A C 1
ATOM 741 O O . VAL A 1 89 ? 7.518 -10.454 -3.654 1.00 96.12 89 VAL A O 1
ATOM 744 N N . VAL A 1 90 ? 9.005 -10.538 -5.338 1.00 96.06 90 VAL A N 1
ATOM 745 C CA . VAL A 1 90 ? 8.411 -11.699 -6.030 1.00 96.06 90 VAL A CA 1
ATOM 746 C C . VAL A 1 90 ? 8.446 -12.946 -5.149 1.00 96.06 90 VAL A C 1
ATOM 748 O O . VAL A 1 90 ? 7.457 -13.665 -5.082 1.00 96.06 90 VAL A O 1
ATOM 751 N N . LEU A 1 91 ? 9.556 -13.192 -4.446 1.00 97.19 91 LEU A N 1
ATOM 752 C CA . LEU A 1 91 ? 9.688 -14.351 -3.562 1.00 97.19 91 LEU A CA 1
ATOM 753 C C . LEU A 1 91 ? 8.685 -14.320 -2.395 1.00 97.19 91 LEU A C 1
ATOM 755 O O . LEU A 1 91 ? 8.118 -15.350 -2.046 1.00 97.19 91 LEU A O 1
ATOM 759 N N . LEU A 1 92 ? 8.489 -13.155 -1.770 1.00 97.38 92 LEU A N 1
ATOM 760 C CA . LEU A 1 92 ? 7.663 -13.019 -0.560 1.00 97.38 92 LEU A CA 1
ATOM 761 C C . LEU A 1 92 ? 6.180 -12.743 -0.843 1.00 97.38 92 LEU A C 1
ATOM 763 O O . LEU A 1 92 ? 5.326 -13.050 -0.007 1.00 97.38 92 LEU A O 1
ATOM 767 N N . PHE A 1 93 ? 5.886 -12.121 -1.982 1.00 97.00 93 PHE A N 1
ATOM 768 C CA . PHE A 1 93 ? 4.549 -11.672 -2.368 1.00 97.00 93 PHE A CA 1
ATOM 769 C C . PHE A 1 93 ? 4.265 -11.993 -3.846 1.00 97.00 93 PHE A C 1
ATOM 771 O O . PHE A 1 93 ? 3.976 -11.073 -4.618 1.00 97.00 93 PHE A O 1
ATOM 778 N N . PRO A 1 94 ? 4.373 -13.259 -4.286 1.00 96.56 94 PRO A N 1
ATOM 779 C CA . PRO A 1 94 ? 4.140 -13.627 -5.686 1.00 96.56 94 PRO A CA 1
ATOM 780 C C . PRO A 1 94 ? 2.769 -13.165 -6.212 1.00 96.56 94 PRO A C 1
ATOM 782 O O . PRO A 1 94 ? 2.648 -12.773 -7.370 1.00 96.56 94 PRO A O 1
ATOM 785 N N . GLU A 1 95 ? 1.756 -13.114 -5.348 1.00 94.50 95 GLU A N 1
ATOM 786 C CA . GLU A 1 95 ? 0.386 -12.704 -5.654 1.00 94.50 95 GLU A CA 1
ATOM 787 C C . GLU A 1 95 ? 0.243 -11.260 -6.170 1.00 94.50 95 GLU A C 1
ATOM 789 O O . GLU A 1 95 ? -0.756 -10.943 -6.805 1.00 94.50 95 GLU A O 1
ATOM 794 N N . ILE A 1 96 ? 1.229 -10.377 -5.952 1.00 94.62 96 ILE A N 1
ATOM 795 C CA . ILE A 1 96 ? 1.163 -8.985 -6.442 1.00 94.62 96 ILE A CA 1
ATOM 796 C C . ILE A 1 96 ? 1.691 -8.822 -7.881 1.00 94.62 96 ILE A C 1
ATOM 798 O O . ILE A 1 96 ? 1.748 -7.698 -8.390 1.00 94.62 96 ILE A O 1
ATOM 802 N N . PHE A 1 97 ? 2.115 -9.915 -8.525 1.00 89.75 97 PHE A N 1
ATOM 803 C CA . PHE A 1 97 ? 2.638 -9.943 -9.900 1.00 89.75 97 PHE A CA 1
ATOM 804 C C . PHE A 1 97 ? 1.773 -10.749 -10.879 1.00 89.75 97 PHE A C 1
ATOM 806 O O . PHE A 1 97 ? 2.195 -10.923 -12.023 1.00 89.75 97 PHE A O 1
ATOM 813 N N . VAL A 1 98 ? 0.607 -11.222 -10.434 1.00 74.38 98 VAL A N 1
ATOM 814 C CA . VAL A 1 98 ? -0.371 -11.955 -11.253 1.00 74.38 98 VAL A CA 1
ATOM 815 C C . VAL A 1 98 ? -1.246 -10.989 -12.046 1.00 74.38 98 VAL A C 1
ATOM 817 O O . VAL A 1 98 ? -1.556 -9.898 -11.511 1.00 74.38 98 VAL A O 1
#

Secondary structure (DSSP, 8-state):
-HHHHHHHHHTS--SSS-SSHHHHHHHHHHHTGGGHHHHHHHHHHTT-HHHHHHH-TTSHHHHHHHHHHHHHHTT-GGG----TTHHHHHHH-GGGG-

Sequence (98 aa):
MLNALYSAKHGRVIGWRFKTFIEVAHRVEPAHRRYLHYFRRALAAYDRADQLRAEDKSGKWALKVKHYKAQMQINDPAYTPDTSDMKLVVLLFPEIFV